Protein AF-A0A3N6HY21-F1 (afdb_monomer_lite)

Foldseek 3Di:
DLVVLCVVVLFHRDPQFWDDDVPHPDTDRPCVRSVVRNLPSCSVVDPVVNPDDPPDDLCVCCPDPVVVVVVVVVVVSVVVVVVPPDDDPPDDDPPDPPPDDDPDDDPDDPDPPDDDDDD

pLDDT: mean 71.31, std 21.32, range [30.94, 94.56]

Radius of gyration: 19.88 Å; chains: 1; bounding box: 42×25×65 Å

Sequence (119 aa):
MAAWRNRTGLAEAVDHGRRPYHGRPFQVLHAERFAHALALARSITDPELRALPLSGSVDQWADSTDLVGRQGAVRAAVDASAAGGPAPPAGGQLRRIIRRMPMTAAPTIPANVGTNQSW

Secondary structure (DSSP, 8-state):
-HHHHHTT-SSPPPP---EEETTEEEEE--THHHHHHHHHTT----HHHHTS-----HHHHHTSGGGTT-HHHHHHHHHHHHTTSSPPPS-------------PPPP------------

Structure (mmCIF, N/CA/C/O backbone):
data_AF-A0A3N6HY21-F1
#
_entry.id   AF-A0A3N6HY21-F1
#
loop_
_atom_site.group_PDB
_atom_site.id
_atom_site.type_symbol
_atom_site.label_atom_id
_atom_site.label_alt_id
_atom_site.label_comp_id
_atom_site.label_asym_id
_atom_site.label_entity_id
_atom_site.label_seq_id
_atom_site.pdbx_PDB_ins_code
_atom_site.Cartn_x
_atom_site.Cartn_y
_atom_site.Cartn_z
_atom_site.occupancy
_atom_site.B_iso_or_equiv
_atom_site.auth_seq_id
_atom_site.auth_comp_id
_atom_site.auth_asym_id
_atom_site.auth_atom_id
_atom_site.pdbx_PDB_model_num
ATOM 1 N N . MET A 1 1 ? 11.453 7.202 -9.357 1.00 69.19 1 MET A N 1
ATOM 2 C CA . MET A 1 1 ? 10.999 6.938 -7.970 1.00 69.19 1 MET A CA 1
ATOM 3 C C . MET A 1 1 ? 10.999 5.445 -7.618 1.00 69.19 1 MET A C 1
ATOM 5 O O . MET A 1 1 ? 11.682 5.080 -6.675 1.00 69.19 1 MET A O 1
ATOM 9 N N . ALA A 1 2 ? 10.337 4.562 -8.377 1.00 81.62 2 ALA A N 1
ATOM 10 C CA . ALA A 1 2 ? 10.248 3.127 -8.045 1.00 81.62 2 ALA A CA 1
ATOM 11 C C . ALA A 1 2 ? 11.606 2.394 -7.946 1.00 81.62 2 ALA A C 1
ATOM 13 O O . ALA A 1 2 ? 11.870 1.723 -6.955 1.00 81.62 2 ALA A O 1
ATOM 14 N N . ALA A 1 3 ? 12.530 2.608 -8.890 1.00 86.81 3 ALA A N 1
ATOM 15 C CA . ALA A 1 3 ? 13.879 2.032 -8.796 1.00 86.81 3 ALA A CA 1
ATOM 16 C C . ALA A 1 3 ? 14.668 2.527 -7.565 1.00 86.81 3 ALA A C 1
ATOM 18 O O . A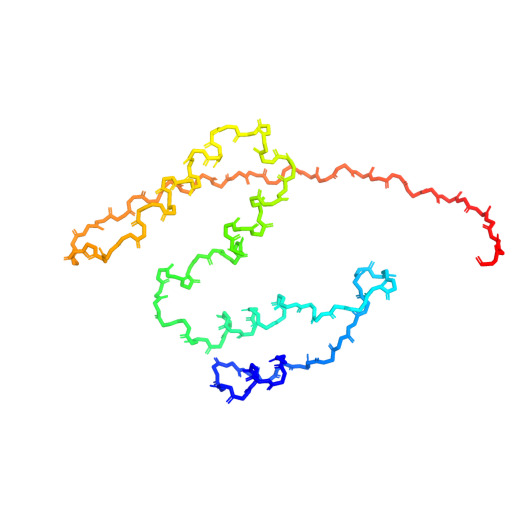LA A 1 3 ? 15.507 1.806 -7.035 1.00 86.81 3 ALA A O 1
ATOM 19 N N . TRP A 1 4 ? 14.401 3.752 -7.089 1.00 89.50 4 TRP A N 1
ATOM 20 C CA . TRP A 1 4 ? 15.001 4.258 -5.849 1.00 89.50 4 TRP A CA 1
ATOM 21 C C . TRP A 1 4 ? 14.455 3.526 -4.626 1.00 89.50 4 TRP A C 1
ATOM 23 O O . TRP A 1 4 ? 15.198 3.326 -3.669 1.00 89.50 4 TRP A O 1
ATOM 33 N N . ARG A 1 5 ? 13.203 3.044 -4.676 1.00 87.38 5 ARG A N 1
ATOM 34 C CA . ARG A 1 5 ? 12.658 2.262 -3.571 1.00 87.38 5 ARG A CA 1
ATOM 35 C C . ARG A 1 5 ? 13.417 0.963 -3.336 1.00 87.38 5 ARG A C 1
ATOM 37 O O . ARG A 1 5 ? 13.751 0.677 -2.193 1.00 87.38 5 ARG A O 1
ATOM 44 N N . ASN A 1 6 ? 13.759 0.237 -4.394 1.00 89.75 6 ASN A N 1
ATOM 45 C CA . ASN A 1 6 ? 14.539 -0.997 -4.265 1.00 89.75 6 ASN A CA 1
ATOM 46 C C . ASN A 1 6 ? 15.934 -0.744 -3.674 1.00 89.75 6 ASN A C 1
ATOM 48 O O . ASN A 1 6 ? 16.454 -1.572 -2.935 1.00 89.75 6 ASN A O 1
ATOM 52 N N . ARG A 1 7 ? 16.525 0.428 -3.936 1.00 92.44 7 ARG A N 1
ATOM 53 C CA . ARG A 1 7 ? 17.865 0.772 -3.438 1.00 92.44 7 ARG A CA 1
ATOM 54 C C . ARG A 1 7 ? 17.944 0.986 -1.930 1.00 92.44 7 ARG A C 1
ATOM 56 O O . ARG A 1 7 ? 19.050 1.003 -1.408 1.00 92.44 7 ARG A O 1
ATOM 63 N N . THR A 1 8 ? 16.826 1.140 -1.218 1.00 90.50 8 THR A N 1
ATOM 64 C CA . THR A 1 8 ? 16.887 1.267 0.247 1.00 90.50 8 THR A CA 1
ATOM 65 C C . THR A 1 8 ? 17.092 -0.051 0.977 1.00 90.50 8 THR A C 1
ATOM 67 O O . THR A 1 8 ? 17.303 -0.014 2.180 1.00 90.50 8 THR A O 1
ATOM 70 N N . GLY A 1 9 ? 16.992 -1.203 0.301 1.00 87.19 9 GLY A N 1
ATOM 71 C CA . GLY A 1 9 ? 17.240 -2.512 0.923 1.00 87.19 9 GLY A CA 1
ATOM 72 C C . GLY A 1 9 ? 16.255 -2.908 2.032 1.00 87.19 9 GLY A C 1
ATOM 73 O O . GLY A 1 9 ? 16.468 -3.905 2.707 1.00 87.19 9 GLY A O 1
ATOM 74 N N . LEU A 1 10 ? 15.174 -2.142 2.220 1.00 88.62 10 LEU A N 1
ATOM 75 C CA . LEU A 1 10 ? 14.149 -2.387 3.244 1.00 88.62 10 LEU A CA 1
ATOM 76 C C . LEU A 1 10 ? 13.264 -3.603 2.937 1.00 88.62 10 LEU A C 1
ATOM 78 O O . LEU A 1 10 ? 12.575 -4.093 3.822 1.00 88.62 10 LEU A O 1
ATOM 82 N N . ALA A 1 11 ? 13.246 -4.052 1.684 1.00 90.25 11 ALA A N 1
ATOM 83 C CA . ALA A 1 11 ? 12.497 -5.209 1.220 1.00 90.25 11 ALA A CA 1
ATOM 84 C C . ALA A 1 11 ? 13.215 -5.851 0.029 1.00 90.25 11 ALA A C 1
ATOM 86 O O . ALA A 1 11 ? 14.105 -5.234 -0.567 1.00 90.25 11 ALA A O 1
ATOM 87 N N . GLU A 1 12 ? 12.798 -7.064 -0.338 1.00 89.56 12 GLU A N 1
ATOM 88 C CA . GLU A 1 12 ? 13.212 -7.687 -1.595 1.00 89.56 12 GLU A CA 1
ATOM 89 C C . GLU A 1 12 ? 12.888 -6.767 -2.784 1.00 89.56 12 GLU A C 1
ATOM 91 O O . GLU A 1 12 ? 11.879 -6.054 -2.793 1.00 89.56 12 GLU A O 1
ATOM 96 N N . ALA A 1 13 ? 13.769 -6.750 -3.785 1.00 91.62 13 ALA A N 1
ATOM 97 C CA . ALA A 1 13 ? 13.608 -5.890 -4.945 1.00 91.62 13 ALA A CA 1
ATOM 98 C C . ALA A 1 13 ? 12.354 -6.274 -5.746 1.00 91.62 13 ALA A C 1
ATOM 100 O O . ALA A 1 13 ? 12.220 -7.393 -6.231 1.00 91.62 13 ALA A O 1
ATOM 101 N N . VAL A 1 14 ? 11.456 -5.309 -5.945 1.00 92.56 14 VAL A N 1
ATOM 102 C CA . VAL A 1 14 ? 10.224 -5.497 -6.722 1.00 92.56 14 VAL A CA 1
ATOM 103 C C . VAL A 1 14 ? 10.424 -4.971 -8.144 1.00 92.56 14 VAL A C 1
ATOM 105 O O . VAL A 1 14 ? 11.017 -3.906 -8.336 1.00 92.56 14 VAL A O 1
ATOM 108 N N . ASP A 1 15 ? 9.910 -5.674 -9.162 1.00 93.56 15 ASP A N 1
ATOM 109 C CA . ASP A 1 15 ? 9.901 -5.150 -10.537 1.00 93.56 15 ASP A CA 1
ATOM 110 C C . ASP A 1 15 ? 9.209 -3.776 -10.589 1.00 93.56 15 ASP A C 1
ATOM 112 O O . ASP A 1 15 ? 8.038 -3.633 -10.224 1.00 93.56 15 ASP A O 1
ATOM 116 N N . HIS A 1 16 ? 9.959 -2.781 -11.057 1.00 91.50 16 HIS A N 1
ATOM 117 C CA . HIS A 1 16 ? 9.605 -1.368 -11.068 1.00 91.50 16 HIS A CA 1
ATOM 118 C C . HIS A 1 16 ? 8.999 -0.892 -12.392 1.00 91.50 16 HIS A C 1
ATOM 120 O O . HIS A 1 16 ? 8.711 0.302 -12.527 1.00 91.50 16 HIS A O 1
ATOM 126 N N . GLY A 1 17 ? 8.798 -1.802 -13.350 1.00 94.38 17 GLY A N 1
ATOM 127 C CA . GLY A 1 17 ? 8.075 -1.535 -14.584 1.00 94.38 17 GLY A CA 1
ATOM 128 C C . GLY A 1 17 ? 6.628 -1.103 -14.330 1.00 94.38 17 GLY A C 1
ATOM 129 O O . GLY A 1 17 ? 5.950 -1.604 -13.430 1.00 94.38 17 GLY A O 1
ATOM 130 N N . ARG A 1 18 ? 6.149 -0.159 -15.147 1.00 93.62 18 ARG A N 1
ATOM 131 C CA . ARG A 1 18 ? 4.732 0.232 -15.181 1.00 93.62 18 ARG A CA 1
ATOM 132 C C . ARG A 1 18 ? 3.921 -0.815 -15.938 1.00 93.62 18 ARG A C 1
ATOM 134 O O . ARG A 1 18 ? 4.454 -1.476 -16.827 1.00 93.62 18 ARG A O 1
ATOM 141 N N . ARG A 1 19 ? 2.646 -0.957 -15.582 1.00 93.38 19 ARG A N 1
ATOM 142 C CA . ARG A 1 19 ? 1.718 -1.919 -16.188 1.00 93.38 19 ARG A CA 1
ATOM 143 C C . ARG A 1 19 ? 0.323 -1.295 -16.342 1.00 93.38 19 ARG A C 1
ATOM 145 O O . ARG A 1 19 ? 0.017 -0.336 -15.626 1.00 93.38 19 ARG A O 1
ATOM 152 N N . PRO A 1 20 ? -0.538 -1.836 -17.224 1.00 94.56 20 PRO A N 1
ATOM 153 C CA . PRO A 1 20 ? -1.926 -1.396 -17.351 1.00 94.56 20 PRO A CA 1
ATOM 154 C C . PRO A 1 20 ? -2.684 -1.425 -16.015 1.00 94.56 20 PRO A C 1
ATOM 156 O O . PRO A 1 20 ? -2.577 -2.381 -15.239 1.00 94.56 20 PRO A O 1
ATOM 159 N N . TYR A 1 21 ? -3.472 -0.387 -15.746 1.00 91.88 21 TYR A N 1
ATOM 160 C CA . TYR A 1 21 ? -4.320 -0.296 -14.558 1.00 91.88 21 TYR A CA 1
ATOM 161 C C . TYR A 1 21 ? -5.623 -1.075 -14.761 1.00 91.88 21 TYR A C 1
ATOM 163 O O . TYR A 1 21 ? -6.486 -0.629 -15.511 1.00 91.88 21 TYR A O 1
ATOM 171 N N . HIS A 1 22 ? -5.772 -2.241 -14.120 1.00 88.50 22 HIS A N 1
ATOM 172 C CA . HIS A 1 22 ? -6.968 -3.101 -14.214 1.00 88.50 22 HIS A CA 1
ATOM 173 C C . HIS A 1 22 ? -7.500 -3.276 -15.653 1.00 88.50 22 HIS A C 1
ATOM 175 O O . HIS A 1 22 ? -8.688 -3.121 -15.917 1.00 88.50 22 HIS A O 1
ATOM 181 N N . GLY A 1 23 ? -6.597 -3.542 -16.604 1.00 89.06 23 GLY A N 1
ATOM 182 C CA . GLY A 1 23 ? -6.938 -3.735 -18.021 1.00 89.06 23 GLY A CA 1
ATOM 183 C C . GLY A 1 23 ? -7.190 -2.451 -18.825 1.00 89.06 23 GLY A C 1
ATOM 184 O O . GLY A 1 23 ? -7.396 -2.525 -20.031 1.00 89.06 23 GLY A O 1
ATOM 185 N N . ARG A 1 24 ? -7.132 -1.270 -18.201 1.00 92.25 24 ARG A N 1
ATOM 186 C CA . ARG A 1 24 ? -7.251 0.040 -18.865 1.00 92.25 24 ARG A CA 1
ATOM 187 C C . ARG A 1 24 ? -5.892 0.498 -19.422 1.00 92.25 24 ARG A C 1
ATOM 189 O O . ARG A 1 24 ? -4.858 0.132 -18.862 1.00 92.25 24 ARG A O 1
ATOM 196 N N . PRO A 1 25 ? -5.855 1.359 -20.459 1.00 92.69 25 PRO A N 1
ATOM 197 C CA . PRO A 1 25 ? -4.608 1.742 -21.138 1.00 92.69 25 PRO A CA 1
ATOM 198 C C . PRO A 1 25 ? -3.673 2.644 -20.310 1.00 92.69 25 PRO A C 1
ATOM 200 O O . PRO A 1 25 ? -2.555 2.936 -20.735 1.00 92.69 25 PRO A O 1
ATOM 203 N N . PHE A 1 26 ? -4.093 3.080 -19.121 1.00 93.12 26 PHE A N 1
ATOM 204 C CA . PHE A 1 26 ? -3.273 3.895 -18.228 1.00 93.12 26 PHE A CA 1
ATOM 205 C C . PHE A 1 26 ? -2.178 3.053 -17.571 1.00 93.12 26 PHE A C 1
ATOM 207 O O . PHE A 1 26 ? -2.448 2.007 -16.982 1.00 93.12 26 PHE A O 1
ATOM 214 N N . GLN A 1 27 ? -0.937 3.528 -17.652 1.00 94.00 27 GLN A N 1
ATOM 215 C CA . GLN A 1 27 ? 0.231 2.844 -17.104 1.00 94.00 27 GLN A CA 1
ATOM 216 C C . GLN A 1 27 ? 0.503 3.311 -15.675 1.00 94.00 27 GLN A C 1
ATOM 218 O O . GLN A 1 27 ? 0.886 4.462 -15.463 1.00 94.00 27 GLN A O 1
ATOM 223 N N . VAL A 1 28 ? 0.369 2.407 -14.707 1.00 92.88 28 VAL A N 1
ATOM 224 C CA . VAL A 1 28 ? 0.616 2.679 -13.285 1.00 92.88 28 VAL A CA 1
ATOM 225 C C . VAL A 1 28 ? 1.687 1.750 -12.727 1.00 92.88 28 VAL A C 1
ATOM 227 O O . VAL A 1 28 ? 2.019 0.722 -13.314 1.00 92.88 28 VAL A O 1
ATOM 230 N N . LEU A 1 29 ? 2.253 2.116 -11.579 1.00 92.06 29 LEU A N 1
ATOM 231 C CA . LEU A 1 29 ? 3.274 1.304 -10.912 1.00 92.06 29 LEU A CA 1
ATOM 232 C C . LEU A 1 29 ? 2.700 0.095 -10.170 1.00 92.06 29 LEU A C 1
ATOM 234 O O . LEU A 1 29 ? 3.466 -0.822 -9.868 1.00 92.06 29 LEU A O 1
ATOM 238 N N . HIS A 1 30 ? 1.395 0.107 -9.863 1.00 91.31 30 HIS A N 1
ATOM 239 C CA . HIS A 1 30 ? 0.791 -0.833 -8.911 1.00 91.31 30 HIS A CA 1
ATOM 240 C C . HIS A 1 30 ? 1.577 -0.803 -7.591 1.00 91.31 30 HIS A C 1
ATOM 242 O O . HIS A 1 30 ? 2.282 -1.741 -7.211 1.00 91.31 30 HIS A O 1
ATOM 248 N N . ALA A 1 31 ? 1.554 0.377 -6.953 1.00 88.06 31 ALA A N 1
ATOM 249 C CA . ALA A 1 31 ? 2.386 0.719 -5.800 1.00 88.06 31 ALA A CA 1
ATOM 250 C C . ALA A 1 31 ? 2.135 -0.188 -4.582 1.00 88.06 31 ALA A C 1
ATOM 252 O O . ALA A 1 31 ? 3.036 -0.373 -3.761 1.00 88.06 31 ALA A O 1
ATOM 253 N N . GLU A 1 32 ? 0.961 -0.814 -4.501 1.00 87.19 32 GLU A N 1
ATOM 254 C CA . GLU A 1 32 ? 0.621 -1.824 -3.504 1.00 87.19 32 GLU A CA 1
ATOM 255 C C . GLU A 1 32 ? 1.617 -2.992 -3.498 1.00 87.19 32 GLU A C 1
ATOM 257 O O . GLU A 1 32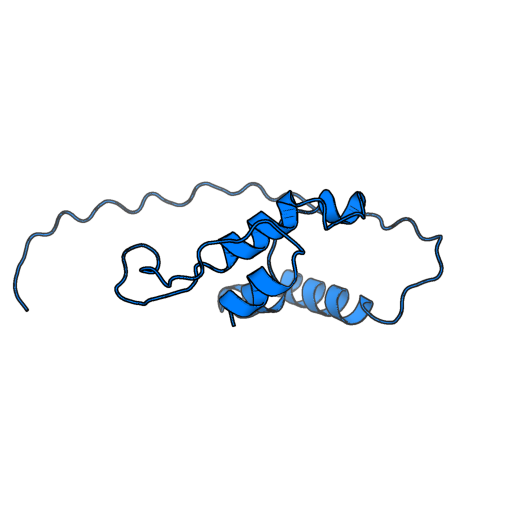 ? 1.926 -3.520 -2.435 1.00 87.19 32 GLU A O 1
ATOM 262 N N . ARG A 1 33 ? 2.232 -3.332 -4.640 1.00 90.75 33 ARG A N 1
ATOM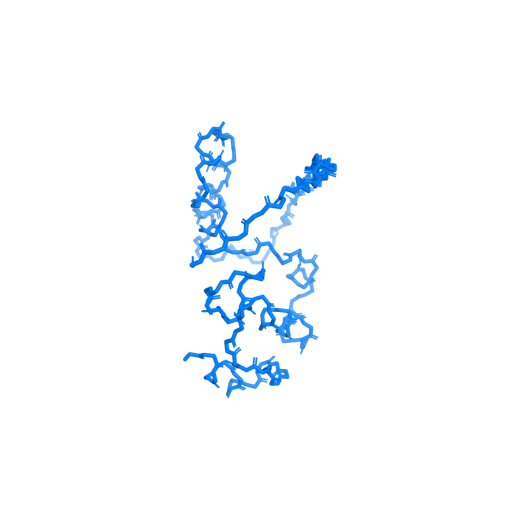 263 C CA . ARG A 1 33 ? 3.270 -4.376 -4.727 1.00 90.75 33 ARG A CA 1
ATOM 264 C C . ARG A 1 33 ? 4.493 -4.053 -3.866 1.00 90.75 33 ARG A C 1
ATOM 266 O O . ARG A 1 33 ? 5.054 -4.941 -3.231 1.00 90.75 33 ARG A O 1
ATOM 273 N N . PHE A 1 34 ? 4.890 -2.781 -3.816 1.00 89.06 34 PHE A N 1
ATOM 274 C CA . PHE A 1 34 ? 6.003 -2.327 -2.978 1.00 89.06 34 PHE A CA 1
ATOM 275 C C . P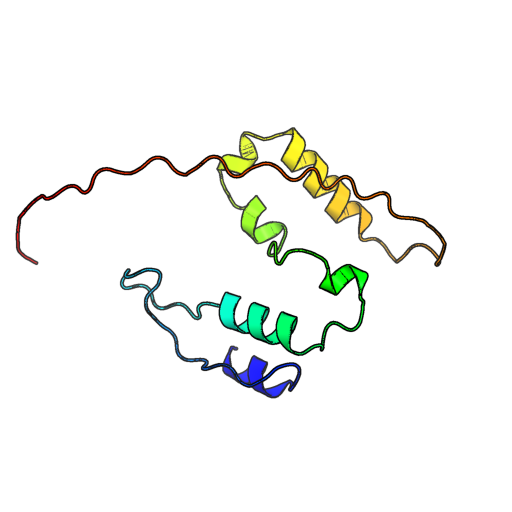HE A 1 34 ? 5.612 -2.286 -1.499 1.00 89.06 34 PHE A C 1
ATOM 277 O O . PHE A 1 34 ? 6.417 -2.655 -0.647 1.00 89.06 34 PHE A O 1
ATOM 284 N N . ALA A 1 35 ? 4.380 -1.865 -1.194 1.00 86.69 35 ALA A N 1
ATOM 285 C CA . ALA A 1 35 ? 3.862 -1.864 0.172 1.00 86.69 35 ALA A CA 1
ATOM 286 C C . ALA A 1 35 ? 3.759 -3.290 0.741 1.00 86.69 35 ALA A C 1
ATOM 288 O O . ALA A 1 35 ? 4.169 -3.529 1.874 1.00 86.69 35 ALA A O 1
ATOM 289 N N . HIS A 1 36 ? 3.293 -4.250 -0.063 1.00 87.50 36 HIS A N 1
ATOM 290 C CA . HIS A 1 36 ? 3.256 -5.664 0.304 1.00 87.50 36 HIS A CA 1
ATOM 291 C C . HIS A 1 36 ? 4.652 -6.234 0.544 1.00 87.50 36 HIS A C 1
ATOM 293 O O . HIS A 1 36 ? 4.867 -6.878 1.568 1.00 87.50 36 HIS A O 1
ATOM 299 N N . ALA A 1 37 ? 5.610 -5.966 -0.348 1.00 87.75 37 ALA A N 1
ATOM 300 C CA . ALA A 1 37 ? 6.987 -6.413 -0.154 1.00 87.75 37 ALA A CA 1
ATOM 301 C C . ALA A 1 37 ? 7.577 -5.872 1.159 1.00 87.75 37 ALA A C 1
ATOM 303 O O . ALA A 1 37 ? 8.181 -6.627 1.915 1.00 87.75 37 ALA A O 1
ATOM 304 N N . LEU A 1 38 ? 7.335 -4.596 1.477 1.00 86.12 38 LEU A N 1
ATOM 305 C CA . LEU A 1 38 ? 7.774 -3.992 2.736 1.00 86.12 38 LEU A CA 1
ATOM 306 C C . LEU A 1 38 ? 7.105 -4.631 3.961 1.00 86.12 38 LEU A C 1
ATOM 308 O O . LEU A 1 38 ? 7.780 -4.954 4.933 1.00 86.12 38 LEU A O 1
ATOM 312 N N . ALA A 1 39 ? 5.792 -4.856 3.914 1.00 82.44 39 ALA A N 1
ATOM 313 C CA . ALA A 1 39 ? 5.065 -5.492 5.011 1.00 82.44 39 ALA A CA 1
ATOM 314 C C . ALA A 1 39 ? 5.562 -6.924 5.293 1.00 82.44 39 ALA A C 1
ATOM 316 O O . ALA A 1 39 ? 5.630 -7.348 6.447 1.00 82.44 39 ALA A O 1
ATOM 317 N N . LEU A 1 40 ? 5.941 -7.659 4.244 1.00 81.62 40 LEU A N 1
ATOM 318 C CA . LEU A 1 40 ? 6.436 -9.034 4.339 1.00 81.62 40 LEU A CA 1
ATOM 319 C C . LEU A 1 40 ? 7.909 -9.124 4.754 1.00 81.62 40 LEU A C 1
ATOM 321 O O . LEU A 1 40 ? 8.309 -10.112 5.368 1.00 81.62 40 LEU A O 1
ATOM 325 N N . ALA A 1 41 ? 8.712 -8.094 4.478 1.00 78.06 41 ALA A N 1
ATOM 326 C CA . ALA A 1 41 ? 10.161 -8.099 4.677 1.00 78.06 41 ALA A CA 1
ATOM 327 C C . ALA A 1 41 ? 10.626 -8.101 6.147 1.00 78.06 41 ALA A C 1
ATOM 329 O O . ALA A 1 41 ? 11.816 -7.950 6.408 1.00 78.06 41 ALA A O 1
ATOM 330 N N . ARG A 1 42 ? 9.717 -8.234 7.128 1.00 73.88 42 ARG A N 1
ATOM 331 C CA . ARG A 1 42 ? 10.000 -8.084 8.575 1.00 73.88 42 ARG A CA 1
ATOM 332 C C . ARG A 1 42 ? 10.697 -6.766 8.945 1.00 73.88 42 ARG A C 1
ATOM 334 O O . ARG A 1 42 ? 11.145 -6.616 10.078 1.00 73.88 42 ARG A O 1
ATOM 341 N N . SER A 1 43 ? 10.750 -5.804 8.027 1.00 78.69 43 SER A N 1
ATOM 342 C CA . SER A 1 43 ? 11.303 -4.472 8.266 1.00 78.69 43 SER A CA 1
ATOM 343 C C . SER A 1 43 ? 10.451 -3.687 9.262 1.00 78.69 43 SER A C 1
ATOM 345 O O . SER A 1 43 ? 10.953 -2.802 9.947 1.00 78.69 43 SER A O 1
ATOM 347 N N . ILE A 1 44 ? 9.163 -4.031 9.365 1.00 84.62 44 ILE A N 1
ATOM 348 C CA . ILE A 1 44 ? 8.282 -3.589 10.444 1.00 84.62 44 ILE A CA 1
ATOM 349 C C . ILE A 1 44 ? 8.551 -4.486 11.657 1.00 84.62 44 ILE A C 1
ATOM 351 O O . ILE A 1 44 ? 8.056 -5.613 11.742 1.00 84.62 44 ILE A O 1
ATOM 355 N N . THR A 1 45 ? 9.378 -3.988 12.571 1.00 85.31 45 THR A N 1
ATOM 356 C CA . THR A 1 45 ? 9.801 -4.700 13.785 1.00 85.31 45 THR A CA 1
ATOM 357 C C . THR A 1 45 ? 8.767 -4.628 14.906 1.00 85.31 45 THR A C 1
ATOM 359 O O . THR A 1 45 ? 8.690 -5.547 15.721 1.00 85.31 45 THR A O 1
ATOM 362 N N . ASP A 1 46 ? 7.946 -3.576 14.927 1.00 87.25 46 ASP A N 1
ATOM 363 C CA . ASP A 1 46 ? 6.887 -3.395 15.915 1.00 87.25 46 ASP A CA 1
ATOM 364 C C . ASP A 1 46 ? 5.755 -4.427 15.696 1.00 87.25 46 ASP A C 1
ATOM 366 O O . ASP A 1 46 ? 5.139 -4.468 14.620 1.00 87.25 46 ASP A O 1
ATOM 370 N N . PRO A 1 47 ? 5.468 -5.288 16.692 1.00 83.94 47 PRO A N 1
ATOM 371 C CA . PRO A 1 47 ? 4.467 -6.337 16.563 1.00 83.94 47 PRO A CA 1
ATOM 372 C C . PRO A 1 47 ? 3.036 -5.798 16.473 1.00 83.94 47 PRO A C 1
ATOM 374 O O . PRO A 1 47 ? 2.215 -6.419 15.797 1.00 83.94 47 PRO A O 1
ATOM 377 N N . GLU A 1 48 ? 2.729 -4.665 17.109 1.00 87.50 48 GLU A N 1
ATOM 378 C CA . GLU A 1 48 ? 1.407 -4.050 17.031 1.00 87.50 48 GLU A CA 1
ATOM 379 C C . GLU A 1 48 ? 1.170 -3.422 15.663 1.00 87.50 48 GLU A C 1
ATOM 381 O O . GLU A 1 48 ? 0.072 -3.562 15.122 1.00 87.50 48 GLU A O 1
ATOM 386 N N . LEU A 1 49 ? 2.187 -2.774 15.085 1.00 83.81 49 LEU A N 1
ATOM 387 C CA . LEU A 1 49 ? 2.101 -2.216 13.733 1.00 83.81 49 LEU A CA 1
ATOM 388 C C . LEU A 1 49 ? 2.001 -3.314 12.676 1.00 83.81 49 LEU A C 1
ATOM 390 O O . LEU A 1 49 ? 1.204 -3.209 11.750 1.00 83.81 49 LEU A O 1
ATOM 394 N N . ARG A 1 50 ? 2.756 -4.404 12.826 1.00 83.25 50 ARG A N 1
ATOM 395 C CA . ARG A 1 50 ? 2.710 -5.544 11.898 1.00 83.25 50 ARG A CA 1
ATOM 396 C C . ARG A 1 50 ? 1.373 -6.293 11.928 1.00 83.25 50 ARG A C 1
ATOM 398 O O . ARG A 1 50 ? 1.018 -6.939 10.947 1.00 83.25 50 ARG A O 1
ATOM 405 N N . ALA A 1 51 ? 0.640 -6.224 13.039 1.00 84.19 51 ALA A N 1
ATOM 406 C CA . ALA A 1 51 ? -0.693 -6.810 13.165 1.00 84.19 51 ALA A CA 1
ATOM 407 C C . ALA A 1 51 ? -1.808 -5.936 12.554 1.00 84.19 51 ALA A C 1
ATOM 409 O O . ALA A 1 51 ? -2.953 -6.385 12.467 1.00 84.19 51 ALA A O 1
ATOM 410 N N . LEU A 1 52 ? -1.507 -4.696 12.149 1.00 84.44 52 LEU A N 1
ATOM 411 C CA . LEU A 1 52 ? -2.483 -3.816 11.513 1.00 84.44 52 LEU A CA 1
ATOM 412 C C . LEU A 1 52 ? -2.725 -4.200 10.044 1.00 84.44 52 LEU A C 1
ATOM 414 O O . LEU A 1 52 ? -1.801 -4.612 9.342 1.00 84.44 52 LEU A O 1
ATOM 418 N N . PRO A 1 53 ? -3.961 -4.030 9.542 1.00 82.31 53 PRO A N 1
ATOM 419 C CA . PRO A 1 53 ? -4.243 -4.167 8.119 1.00 82.31 53 PRO A CA 1
ATOM 420 C C . PRO A 1 53 ? -3.531 -3.078 7.299 1.00 82.31 53 PRO A C 1
ATOM 422 O O . PRO A 1 53 ? -3.362 -1.945 7.752 1.00 82.31 53 PRO A O 1
ATOM 425 N N . LEU A 1 54 ? -3.168 -3.406 6.056 1.00 79.69 54 LEU A N 1
ATOM 426 C CA . LEU A 1 54 ? -2.621 -2.450 5.088 1.00 79.69 54 LEU A CA 1
ATOM 427 C C . LEU A 1 54 ? -3.747 -1.565 4.525 1.00 79.69 54 LEU A C 1
ATOM 429 O O . LEU A 1 54 ? -4.248 -1.805 3.432 1.00 79.69 54 LEU A O 1
ATOM 433 N N . SER A 1 55 ? -4.161 -0.560 5.296 1.00 76.25 55 SER A N 1
ATOM 434 C CA . SER A 1 55 ? -5.326 0.290 4.987 1.00 76.25 55 SER A CA 1
ATOM 435 C C . SER A 1 55 ? -5.025 1.525 4.120 1.00 76.25 55 SER A C 1
ATOM 437 O O . SER A 1 55 ? -5.934 2.307 3.856 1.00 76.25 55 SER A O 1
ATOM 439 N N . GLY A 1 56 ? -3.780 1.714 3.667 1.00 75.31 56 GLY A N 1
ATOM 440 C CA . GLY A 1 56 ? -3.366 2.912 2.921 1.00 75.31 56 GLY A CA 1
ATOM 441 C C . GLY A 1 56 ? -3.241 4.171 3.795 1.00 75.31 56 GLY A C 1
ATOM 442 O O . GLY A 1 56 ? -3.322 4.097 5.021 1.00 75.31 56 GLY A O 1
ATOM 443 N N . SER A 1 57 ? -2.999 5.328 3.168 1.00 77.50 57 SER A N 1
ATOM 444 C CA . SER A 1 57 ? -2.973 6.633 3.863 1.00 77.50 57 SER A CA 1
ATOM 445 C C . SER A 1 57 ? -4.390 7.165 4.085 1.00 77.50 57 SER A C 1
ATOM 447 O O . SER A 1 57 ? -5.284 6.858 3.297 1.00 77.50 57 SER A O 1
ATOM 449 N N . VAL A 1 58 ? -4.584 8.015 5.101 1.00 78.00 58 VAL A N 1
ATOM 450 C CA . VAL A 1 58 ? -5.859 8.722 5.318 1.00 78.00 58 VAL A CA 1
ATOM 451 C C . VAL A 1 58 ? -6.293 9.472 4.060 1.00 78.00 58 VAL A C 1
ATOM 453 O O . VAL A 1 58 ? -7.422 9.301 3.608 1.00 78.00 58 VAL A O 1
ATOM 456 N N . ASP A 1 59 ? -5.364 10.183 3.422 1.00 75.69 59 ASP A N 1
ATOM 457 C CA . ASP A 1 59 ? -5.630 10.947 2.199 1.00 75.69 59 ASP A CA 1
ATOM 458 C C . ASP A 1 59 ? -6.157 10.078 1.047 1.00 75.69 59 ASP A C 1
ATOM 460 O O . ASP A 1 59 ? -6.970 10.532 0.252 1.00 75.69 59 ASP A O 1
ATOM 464 N N . GLN A 1 60 ? -5.743 8.806 0.965 1.00 76.75 60 GLN A N 1
ATOM 465 C CA . GLN A 1 60 ? -6.122 7.927 -0.148 1.00 76.75 60 GLN A CA 1
ATOM 466 C C . GLN A 1 60 ? -7.603 7.546 -0.144 1.00 76.75 60 GLN A C 1
ATOM 468 O O . GLN A 1 60 ? -8.168 7.314 -1.209 1.00 76.75 60 GLN A O 1
ATOM 473 N N . TRP A 1 61 ? -8.227 7.442 1.029 1.00 75.81 61 TRP A N 1
ATOM 474 C CA . TRP A 1 61 ? -9.661 7.167 1.126 1.00 75.81 61 TRP A CA 1
ATOM 475 C C . TRP A 1 61 ? -10.471 8.429 1.416 1.00 75.81 61 TRP A C 1
ATOM 477 O O . TRP A 1 61 ? -11.657 8.473 1.083 1.00 75.81 61 TRP A O 1
ATOM 487 N N . ALA A 1 62 ? -9.848 9.452 2.007 1.00 78.69 62 ALA A N 1
ATOM 488 C CA . ALA A 1 62 ? -10.511 10.713 2.289 1.00 78.69 62 ALA A CA 1
ATOM 489 C C . ALA A 1 62 ? -10.782 11.557 1.040 1.00 78.69 62 ALA A C 1
ATOM 491 O O . ALA A 1 62 ? -11.763 12.295 1.019 1.00 78.69 62 ALA A O 1
ATOM 492 N N . ASP A 1 63 ? -9.994 11.374 -0.019 1.00 74.94 63 ASP A N 1
ATOM 493 C CA . ASP A 1 63 ? -10.219 12.004 -1.326 1.00 74.94 63 ASP A CA 1
ATOM 494 C C . ASP A 1 63 ? -11.373 11.357 -2.129 1.00 74.94 63 ASP A C 1
ATOM 496 O O . ASP A 1 63 ? -11.629 11.688 -3.285 1.00 74.94 63 ASP A O 1
ATOM 500 N N . SER A 1 64 ? -12.110 10.413 -1.531 1.00 76.81 64 SER A N 1
ATOM 501 C CA . SER A 1 64 ? -13.330 9.874 -2.133 1.00 76.81 64 SER A CA 1
ATOM 502 C C . SER A 1 64 ? -14.525 10.791 -1.873 1.00 76.81 64 SER A C 1
ATOM 504 O O . SER A 1 64 ? -14.834 11.123 -0.726 1.00 76.81 64 SER A O 1
ATOM 506 N N . THR A 1 65 ? -15.281 11.123 -2.923 1.00 76.88 65 THR A N 1
ATOM 507 C CA . THR A 1 65 ? -16.526 11.906 -2.816 1.00 76.88 65 THR A CA 1
ATOM 508 C C . THR A 1 65 ? -17.534 11.272 -1.848 1.00 76.88 65 THR A C 1
ATOM 510 O O . THR A 1 65 ? -18.252 11.987 -1.148 1.00 76.88 65 THR A O 1
ATOM 513 N N . ASP A 1 66 ? -17.536 9.941 -1.721 1.00 80.06 66 ASP A N 1
ATOM 514 C CA . ASP A 1 66 ? -18.415 9.211 -0.799 1.00 80.06 66 ASP A CA 1
ATOM 515 C C . ASP A 1 66 ? -18.172 9.559 0.676 1.00 80.06 66 ASP A C 1
ATOM 517 O O . ASP A 1 66 ? -19.066 9.385 1.514 1.00 80.06 66 ASP A O 1
ATOM 521 N N . LEU A 1 67 ? -16.971 10.040 1.024 1.00 81.75 67 LEU A N 1
ATOM 522 C CA . LEU A 1 67 ? -16.658 10.438 2.392 1.00 81.75 67 LEU A CA 1
ATOM 523 C C . LEU A 1 67 ? -17.466 11.671 2.822 1.00 81.75 67 LEU A C 1
ATOM 525 O O . LEU A 1 67 ? -17.855 11.762 3.988 1.00 81.75 67 LEU A O 1
ATOM 529 N N . VAL A 1 68 ? -17.792 12.580 1.898 1.00 81.25 68 VAL A N 1
ATOM 530 C CA . VAL A 1 68 ? -18.566 13.799 2.199 1.00 81.25 68 VAL A CA 1
ATOM 531 C C . VAL A 1 68 ? -19.929 13.453 2.815 1.00 81.25 68 VAL A C 1
ATOM 533 O O . VAL A 1 68 ? -20.397 14.137 3.724 1.00 81.25 68 VAL A O 1
ATOM 536 N N . GLY A 1 69 ? -20.536 12.336 2.397 1.00 87.12 69 GLY A N 1
ATOM 537 C CA . GLY A 1 69 ? -21.799 11.835 2.950 1.00 87.12 69 GLY A CA 1
ATOM 538 C C . GLY A 1 69 ? -21.682 11.149 4.319 1.00 87.12 69 GLY A C 1
ATOM 539 O O . GLY A 1 69 ? -22.695 10.792 4.919 1.00 87.12 69 GLY A O 1
ATOM 540 N N . ARG A 1 70 ? -20.467 10.947 4.842 1.00 85.94 70 ARG A N 1
ATOM 541 C CA . ARG A 1 70 ? -20.184 10.172 6.061 1.00 85.94 70 ARG A CA 1
ATOM 542 C C . ARG A 1 70 ? -19.564 11.043 7.155 1.00 85.94 70 ARG A C 1
ATOM 544 O O . ARG A 1 70 ? -18.437 10.812 7.588 1.00 85.94 70 ARG A O 1
ATOM 551 N N . GLN A 1 71 ? -20.330 12.002 7.676 1.00 86.06 71 GLN A N 1
ATOM 552 C CA . GLN A 1 71 ? -19.862 12.974 8.683 1.00 86.06 71 GLN A CA 1
ATOM 553 C C . GLN A 1 71 ? -19.180 12.350 9.916 1.00 86.06 71 GLN A C 1
ATOM 555 O O . GLN A 1 71 ? -18.211 12.905 10.432 1.00 86.06 71 GLN A O 1
ATOM 560 N N . GLY A 1 72 ? -19.647 11.184 10.380 1.00 87.25 72 GLY A N 1
ATOM 561 C CA . GLY A 1 72 ? -19.003 10.464 11.484 1.00 87.25 72 GLY A CA 1
ATOM 562 C C . GLY A 1 72 ? -17.586 9.980 11.149 1.00 87.25 72 GLY A C 1
ATOM 563 O O . GLY A 1 72 ? -16.693 10.081 11.984 1.00 87.25 72 GLY A O 1
ATOM 564 N N . ALA A 1 73 ? -17.362 9.511 9.918 1.00 83.00 73 ALA A N 1
ATOM 565 C CA . ALA A 1 73 ? -16.043 9.085 9.451 1.00 83.00 73 ALA A CA 1
ATOM 566 C C . ALA A 1 73 ? -15.101 10.280 9.235 1.00 83.00 73 ALA A C 1
ATOM 568 O O . ALA A 1 73 ? -13.927 10.188 9.579 1.00 83.00 73 ALA A O 1
ATOM 569 N N . VAL A 1 74 ? -15.626 11.412 8.748 1.00 83.94 74 VAL A N 1
ATOM 570 C CA . VAL A 1 74 ? -14.866 12.668 8.617 1.00 83.94 74 VAL A CA 1
ATOM 571 C C . VAL A 1 74 ? -14.325 13.121 9.973 1.00 83.94 74 VAL A C 1
ATOM 573 O O . VAL A 1 74 ? -13.128 13.359 10.105 1.00 83.94 74 VAL A O 1
ATOM 576 N N . ARG A 1 75 ? -15.181 13.192 11.002 1.00 85.12 75 ARG A N 1
ATOM 577 C CA . ARG A 1 75 ? -14.759 13.603 12.352 1.00 85.12 75 ARG A CA 1
ATOM 578 C C . ARG A 1 75 ? -13.703 12.662 12.929 1.00 85.12 75 ARG A C 1
ATOM 580 O O . ARG A 1 75 ? -12.658 13.126 13.365 1.00 85.12 75 ARG A O 1
ATOM 587 N N . ALA A 1 76 ? -13.926 11.351 12.829 1.00 84.19 76 ALA A N 1
ATOM 588 C CA . ALA A 1 76 ? -12.963 10.361 13.303 1.00 84.19 76 ALA A CA 1
ATOM 589 C C . ALA A 1 76 ? -11.591 10.471 12.607 1.00 84.19 76 ALA A C 1
ATOM 591 O O . ALA A 1 76 ? -10.565 10.283 13.256 1.00 84.19 76 ALA A O 1
ATOM 592 N N . ALA A 1 77 ? -11.556 10.789 11.307 1.00 80.56 77 ALA A N 1
ATOM 593 C CA . ALA A 1 77 ? -10.307 10.997 10.574 1.00 80.56 77 ALA A CA 1
ATOM 594 C C . ALA A 1 77 ? -9.547 12.237 11.058 1.00 80.56 77 ALA A C 1
ATOM 596 O O . ALA A 1 77 ? -8.331 12.174 11.246 1.00 80.56 77 ALA A O 1
ATOM 597 N N . VAL A 1 78 ? -10.261 13.345 11.282 1.00 83.25 78 VAL A N 1
ATOM 598 C CA . VAL A 1 78 ? -9.684 14.591 11.808 1.00 83.25 78 VAL A CA 1
ATOM 599 C C . VAL A 1 78 ? -9.112 14.358 13.204 1.00 83.25 78 VAL A C 1
ATOM 601 O O . VAL A 1 78 ? -7.952 14.686 13.439 1.00 83.25 78 VAL A O 1
ATOM 604 N N . ASP A 1 79 ? -9.875 13.716 14.091 1.00 83.88 79 ASP A N 1
ATOM 605 C CA . ASP A 1 79 ? -9.437 13.413 15.457 1.00 83.88 79 ASP A CA 1
ATOM 606 C C . ASP A 1 79 ? -8.192 12.512 15.463 1.00 83.88 79 ASP A C 1
ATOM 608 O O . ASP A 1 79 ? -7.219 12.787 16.167 1.00 83.88 79 ASP A O 1
ATOM 612 N N . ALA A 1 80 ? -8.181 11.463 14.633 1.00 78.44 80 ALA A N 1
ATOM 613 C CA . ALA A 1 80 ? -7.039 10.559 14.506 1.00 78.44 80 ALA A CA 1
ATOM 614 C C . ALA A 1 80 ? -5.788 11.259 13.951 1.00 78.44 80 ALA A C 1
ATOM 616 O O . ALA A 1 80 ? -4.675 10.957 14.378 1.00 78.44 80 ALA A O 1
ATOM 617 N N . SER A 1 81 ? -5.965 12.205 13.025 1.00 73.94 81 SER A N 1
ATOM 618 C CA . SER A 1 81 ? -4.864 12.970 12.425 1.00 73.94 81 SER A CA 1
ATOM 619 C C . SER A 1 81 ? -4.310 14.024 13.390 1.00 73.94 81 SER A C 1
ATOM 621 O O . SER A 1 81 ? -3.102 14.242 13.442 1.00 73.94 81 SER A O 1
ATOM 623 N N . ALA A 1 82 ? -5.175 14.641 14.202 1.00 74.50 82 ALA A N 1
ATOM 624 C CA . ALA A 1 82 ? -4.793 15.611 15.227 1.00 74.50 82 ALA A CA 1
ATOM 625 C C . ALA A 1 82 ? -4.105 14.960 16.441 1.00 74.50 82 ALA A C 1
ATOM 627 O O . ALA A 1 82 ? -3.241 15.573 17.067 1.00 74.50 82 ALA A O 1
ATOM 628 N N . ALA A 1 83 ? -4.435 13.702 16.752 1.00 63.25 83 ALA A N 1
ATOM 629 C CA . ALA A 1 83 ? -3.800 12.935 17.825 1.00 63.25 83 ALA A CA 1
ATOM 630 C C . ALA A 1 83 ? -2.330 12.552 17.539 1.00 63.25 83 ALA A C 1
ATOM 632 O O . ALA A 1 83 ? -1.648 12.062 18.436 1.00 63.25 83 ALA A O 1
ATOM 633 N N . GLY A 1 84 ? -1.823 12.795 16.322 1.00 53.91 84 GLY A N 1
ATOM 634 C CA . GLY A 1 84 ? -0.435 12.543 15.907 1.00 53.91 84 GLY A CA 1
ATOM 635 C C . GLY A 1 84 ? 0.612 13.574 16.368 1.00 53.91 84 GLY A C 1
ATOM 636 O O . GLY A 1 84 ? 1.706 13.604 15.805 1.00 53.91 84 GLY A O 1
ATOM 637 N N . GLY A 1 85 ? 0.306 14.426 17.356 1.00 48.56 85 GLY A N 1
ATOM 638 C CA . GLY A 1 85 ? 1.308 15.238 18.071 1.00 48.56 85 GLY A CA 1
ATOM 639 C C . GLY A 1 85 ? 2.330 14.369 18.836 1.00 48.56 85 GLY A C 1
ATOM 640 O O . GLY A 1 85 ? 2.101 13.168 18.977 1.00 48.56 85 GLY A O 1
ATOM 641 N N . PRO A 1 86 ? 3.472 14.928 19.302 1.00 40.91 86 PRO A N 1
ATOM 642 C CA . PRO A 1 86 ? 4.613 14.147 19.792 1.00 40.91 86 PRO A CA 1
ATOM 643 C C . PRO A 1 86 ? 4.201 13.092 20.825 1.00 40.91 86 PRO A C 1
ATOM 645 O O . PRO A 1 86 ? 3.363 13.349 21.688 1.00 40.91 86 PRO A O 1
ATOM 648 N N . ALA A 1 87 ? 4.799 11.904 20.687 1.00 44.12 87 ALA A N 1
ATOM 649 C CA . ALA A 1 87 ? 4.393 10.673 21.357 1.00 44.12 87 ALA A CA 1
ATOM 650 C C . ALA A 1 87 ? 4.129 10.860 22.867 1.00 44.12 87 ALA A C 1
ATOM 652 O O . ALA A 1 87 ? 4.984 11.415 23.565 1.00 44.12 87 ALA A O 1
ATOM 653 N N . PRO A 1 88 ? 2.997 10.363 23.402 1.00 44.94 88 PRO A N 1
ATOM 654 C CA . PRO A 1 88 ? 2.796 10.323 24.844 1.00 44.94 88 PRO A CA 1
ATOM 655 C C . PRO A 1 88 ? 3.844 9.398 25.493 1.00 44.94 88 PRO A C 1
ATOM 657 O O . PRO A 1 88 ? 4.216 8.384 24.891 1.00 44.94 88 PRO A O 1
ATOM 660 N N . PRO A 1 89 ? 4.339 9.71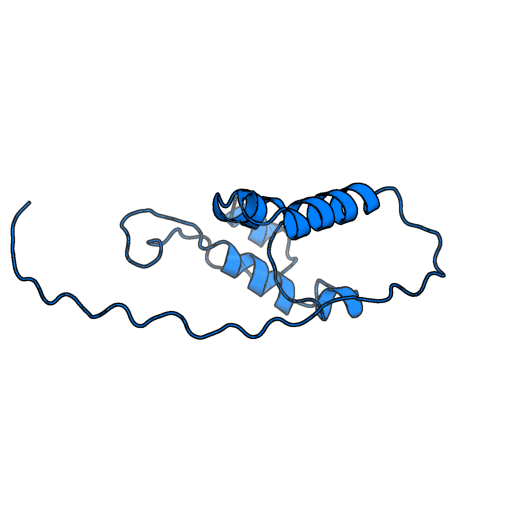8 26.706 1.00 35.81 89 PRO A N 1
ATOM 661 C CA . PRO A 1 89 ? 5.316 8.885 27.398 1.00 35.81 89 PRO A CA 1
ATOM 662 C C . PRO A 1 89 ? 4.771 7.464 27.582 1.00 35.81 89 PRO A C 1
ATOM 664 O O . PRO A 1 89 ? 3.590 7.267 27.878 1.00 35.81 89 PRO A O 1
ATOM 667 N N . ALA A 1 90 ? 5.647 6.480 27.367 1.00 43.00 90 ALA A N 1
ATOM 668 C CA . ALA A 1 90 ? 5.329 5.057 27.385 1.00 43.00 90 ALA A CA 1
ATOM 669 C C . ALA A 1 90 ? 4.551 4.675 28.657 1.00 43.00 90 ALA A C 1
ATOM 671 O O . ALA A 1 90 ? 5.083 4.739 29.763 1.00 43.00 90 ALA A O 1
ATOM 672 N N . GLY A 1 91 ? 3.282 4.291 28.493 1.00 41.38 91 GLY A N 1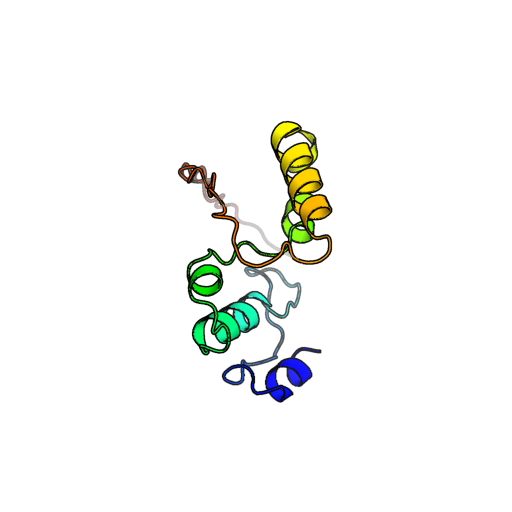
ATOM 673 C CA . GLY A 1 91 ? 2.425 3.890 29.614 1.00 41.38 91 GLY A CA 1
ATOM 674 C C . GLY A 1 91 ? 0.912 3.901 29.370 1.00 41.38 91 GLY A C 1
ATOM 675 O O . GLY A 1 91 ? 0.161 3.587 30.287 1.00 41.38 91 GLY A O 1
ATOM 676 N N . GLY A 1 92 ? 0.428 4.251 28.173 1.00 36.47 92 GLY A N 1
ATOM 677 C CA . GLY A 1 92 ? -1.008 4.358 27.890 1.00 36.47 92 GLY A CA 1
ATOM 678 C C . GLY A 1 92 ? -1.528 3.248 26.982 1.00 36.47 92 GLY A C 1
ATOM 679 O O . GLY A 1 92 ? -1.276 3.251 25.783 1.00 36.47 92 GLY A O 1
ATOM 680 N N . GLN A 1 93 ? -2.290 2.319 27.551 1.00 42.41 93 GLN A N 1
ATOM 681 C CA . GLN A 1 93 ? -2.991 1.238 26.859 1.00 42.41 93 GLN A CA 1
ATOM 682 C C . GLN A 1 93 ? -3.996 1.814 25.833 1.00 42.41 93 GLN A C 1
ATOM 684 O O . GLN A 1 93 ? -5.089 2.257 26.193 1.00 42.41 93 GLN A O 1
ATOM 689 N N . LEU A 1 94 ? -3.646 1.825 24.542 1.00 43.62 94 LEU A N 1
ATOM 690 C CA . LEU A 1 94 ? -4.546 2.255 23.467 1.00 43.62 94 LEU A CA 1
ATOM 691 C C . LEU A 1 94 ? -5.667 1.221 23.284 1.00 43.62 94 LEU A C 1
ATOM 693 O O . LEU A 1 94 ? -5.492 0.167 22.671 1.00 43.62 94 LEU A O 1
ATOM 697 N N . ARG A 1 95 ? -6.859 1.516 23.813 1.00 40.91 95 ARG A N 1
ATOM 698 C CA . ARG A 1 95 ? -8.065 0.711 23.567 1.00 40.91 95 ARG A CA 1
ATOM 699 C C . ARG A 1 95 ? -8.507 0.911 22.112 1.00 40.91 95 ARG A C 1
ATOM 701 O O . ARG A 1 95 ? -9.161 1.895 21.781 1.00 40.91 95 ARG A O 1
ATOM 708 N N . ARG A 1 96 ? -8.148 -0.029 21.230 1.00 43.94 96 ARG A N 1
ATOM 709 C CA . ARG A 1 96 ? -8.597 -0.068 19.826 1.00 43.94 96 ARG A CA 1
ATOM 710 C C . ARG A 1 96 ? -10.111 -0.262 19.738 1.00 43.94 96 ARG A C 1
ATOM 712 O O . ARG A 1 96 ? -10.611 -1.359 19.969 1.00 43.94 96 ARG A O 1
ATOM 719 N N . ILE A 1 97 ? -10.828 0.761 19.279 1.00 43.94 97 ILE A N 1
ATOM 720 C CA . ILE A 1 97 ? -12.132 0.581 18.631 1.00 43.94 97 ILE A CA 1
ATOM 721 C C . ILE A 1 97 ? -11.852 0.350 17.141 1.00 43.94 97 ILE A C 1
ATOM 723 O O . ILE A 1 97 ? -11.942 1.261 16.328 1.00 43.94 97 ILE A O 1
ATOM 727 N N . ILE A 1 98 ? -11.474 -0.877 16.770 1.00 43.97 98 ILE A N 1
ATOM 728 C CA . ILE A 1 98 ? -11.567 -1.325 15.373 1.00 43.97 98 ILE A CA 1
ATOM 729 C C . ILE A 1 98 ? -12.800 -2.214 15.293 1.00 43.97 98 ILE A C 1
ATOM 731 O O . ILE A 1 98 ? -12.747 -3.422 15.520 1.00 43.97 98 ILE A O 1
ATOM 735 N N . ARG A 1 99 ? -13.948 -1.601 15.001 1.00 39.47 99 ARG A N 1
ATOM 736 C CA . ARG A 1 99 ? -15.151 -2.356 14.657 1.00 39.47 99 ARG A CA 1
ATOM 737 C C . ARG A 1 99 ? -14.963 -2.872 13.231 1.00 39.47 99 ARG A C 1
ATOM 739 O O . ARG A 1 99 ? -15.071 -2.111 12.276 1.00 39.47 99 ARG A O 1
ATOM 746 N N . ARG A 1 100 ? -14.644 -4.160 13.093 1.00 38.25 100 ARG A N 1
ATOM 747 C CA . ARG A 1 100 ? -14.619 -4.872 11.808 1.00 38.25 100 ARG A CA 1
ATOM 748 C C . ARG A 1 100 ? -16.018 -4.781 11.190 1.00 38.25 100 ARG A C 1
ATOM 750 O O . ARG A 1 100 ? -16.937 -5.436 11.674 1.00 38.25 100 ARG A O 1
ATOM 757 N N . MET A 1 101 ? -16.203 -3.939 10.174 1.00 34.41 101 MET A N 1
ATOM 758 C CA . MET A 1 101 ? -17.430 -3.964 9.379 1.00 34.41 101 MET A CA 1
ATOM 759 C C . MET A 1 101 ? -17.352 -5.141 8.397 1.00 34.41 101 MET A C 1
ATOM 761 O O . MET A 1 101 ? -16.324 -5.298 7.734 1.00 34.41 101 MET A O 1
ATOM 765 N N . PRO A 1 102 ? -18.386 -5.996 8.308 1.00 33.06 102 PRO A N 1
ATOM 766 C CA . PRO A 1 102 ? -18.443 -7.013 7.270 1.00 33.06 102 PRO A CA 1
ATOM 767 C C . PRO A 1 102 ? -18.536 -6.317 5.910 1.00 33.06 102 PRO A C 1
ATOM 769 O O . PRO A 1 102 ? -19.382 -5.446 5.712 1.00 33.06 102 PRO A O 1
ATOM 772 N N . MET A 1 103 ? -17.664 -6.693 4.974 1.00 34.72 103 MET A N 1
ATOM 773 C CA . MET A 1 103 ? -17.845 -6.326 3.574 1.00 34.72 103 MET A CA 1
ATOM 774 C C . MET A 1 103 ? -19.066 -7.088 3.061 1.00 34.72 103 MET A C 1
ATOM 776 O O . MET A 1 103 ? -18.992 -8.289 2.806 1.00 34.72 103 MET A O 1
ATOM 780 N N . THR A 1 104 ? -20.211 -6.417 2.969 1.00 40.69 104 THR A N 1
ATOM 781 C CA . THR A 1 104 ? -21.331 -6.920 2.176 1.00 40.69 104 THR A CA 1
ATOM 782 C C . THR A 1 104 ? -20.862 -7.063 0.733 1.00 40.69 104 THR A C 1
ATOM 784 O O . THR A 1 104 ? -20.221 -6.157 0.199 1.00 40.69 104 THR A O 1
ATOM 787 N N . ALA A 1 105 ? -21.133 -8.228 0.144 1.00 39.25 105 ALA A N 1
ATOM 788 C CA . ALA A 1 105 ? -20.741 -8.578 -1.213 1.00 39.25 105 ALA A CA 1
ATOM 789 C C . ALA A 1 105 ? -21.104 -7.459 -2.202 1.00 39.25 105 ALA A C 1
ATOM 791 O O . ALA A 1 105 ? -22.201 -6.899 -2.144 1.00 39.25 105 ALA A O 1
ATOM 792 N N . ALA A 1 106 ? -20.168 -7.137 -3.096 1.00 40.84 106 ALA A N 1
ATOM 793 C CA . ALA A 1 106 ? -20.419 -6.214 -4.192 1.00 40.84 106 ALA A CA 1
ATOM 794 C C . ALA A 1 106 ? -21.583 -6.746 -5.051 1.00 40.84 106 ALA A C 1
ATOM 796 O O . ALA A 1 106 ? -21.629 -7.952 -5.313 1.00 40.84 106 ALA A O 1
ATOM 797 N N . PRO A 1 107 ? -22.522 -5.893 -5.493 1.00 34.12 107 PRO A N 1
ATOM 798 C CA . PRO A 1 107 ? -23.563 -6.323 -6.412 1.00 34.12 107 PRO A CA 1
ATOM 799 C C . PRO A 1 107 ? -22.925 -6.815 -7.716 1.00 34.12 107 PRO A C 1
ATOM 801 O O . PRO A 1 107 ? -22.073 -6.145 -8.301 1.00 34.12 107 PRO A O 1
ATOM 804 N N . THR A 1 108 ? -23.340 -8.000 -8.163 1.00 37.75 108 THR A N 1
ATOM 805 C CA . THR A 1 108 ? -22.979 -8.559 -9.466 1.00 37.75 108 THR A CA 1
ATOM 806 C C . THR A 1 108 ? -23.453 -7.606 -10.559 1.00 37.75 108 THR A C 1
ATOM 808 O O . THR A 1 108 ? -24.653 -7.475 -10.793 1.00 37.75 108 THR A O 1
ATOM 811 N N . ILE A 1 109 ? -22.518 -6.936 -11.231 1.00 38.88 109 ILE A N 1
ATOM 812 C CA . ILE A 1 109 ? -22.807 -6.199 -12.463 1.00 38.88 109 ILE A CA 1
ATOM 813 C C . ILE A 1 109 ? -23.031 -7.255 -13.557 1.00 38.88 109 ILE A C 1
ATOM 815 O O . ILE A 1 109 ? -22.111 -8.035 -13.817 1.00 38.88 109 ILE A O 1
ATOM 819 N N . PRO A 1 110 ? -24.219 -7.345 -14.182 1.00 36.34 110 PRO A N 1
ATOM 820 C CA . PRO A 1 110 ? -24.429 -8.285 -15.274 1.00 36.34 110 PRO A CA 1
ATOM 821 C C . PRO A 1 110 ? -23.500 -7.929 -16.438 1.00 36.34 110 PRO A C 1
ATOM 823 O O . PRO A 1 110 ? -23.382 -6.765 -16.826 1.00 36.34 110 PRO A O 1
ATOM 826 N N . ALA A 1 111 ? -22.819 -8.939 -16.980 1.00 44.47 111 ALA A N 1
ATOM 827 C CA . ALA A 1 111 ? -21.976 -8.792 -18.155 1.00 44.47 111 ALA A CA 1
ATOM 828 C C . ALA A 1 111 ? -22.840 -8.320 -19.330 1.00 44.47 111 ALA A C 1
ATOM 830 O O . ALA A 1 111 ? -23.704 -9.056 -19.806 1.00 44.47 111 ALA A O 1
ATOM 831 N N . ASN A 1 112 ? -22.620 -7.090 -19.793 1.00 41.81 112 ASN A N 1
ATOM 832 C CA . ASN A 1 112 ? -23.264 -6.610 -21.003 1.00 41.81 112 ASN A CA 1
ATOM 833 C C . ASN A 1 112 ? -22.525 -7.222 -22.203 1.00 41.81 112 ASN A C 1
ATOM 835 O O . ASN A 1 112 ? -21.478 -6.731 -22.624 1.00 41.81 112 ASN A O 1
ATOM 839 N N . VAL A 1 113 ? -23.039 -8.344 -22.711 1.00 50.47 113 VAL A N 1
ATOM 840 C CA . VAL A 1 113 ? -22.645 -8.892 -24.012 1.00 50.47 113 VAL A CA 1
ATOM 841 C C . VAL A 1 113 ? -23.286 -8.000 -25.074 1.00 50.47 113 VAL A C 1
ATOM 843 O O . VAL A 1 113 ? -24.436 -8.191 -25.454 1.00 50.47 113 VAL A O 1
ATOM 846 N N . GLY A 1 114 ? -22.538 -6.984 -25.502 1.00 36.53 114 GLY A N 1
ATOM 847 C CA . GLY A 1 114 ? -22.915 -6.057 -26.563 1.00 36.53 114 GLY A CA 1
ATOM 848 C C . GLY A 1 114 ? -21.794 -5.944 -27.590 1.00 36.53 114 GLY A C 1
ATOM 849 O O . GLY A 1 114 ? -20.787 -5.282 -27.369 1.00 36.53 114 GLY A O 1
ATOM 850 N N . THR A 1 115 ? -21.979 -6.627 -28.710 1.00 45.94 115 THR A N 1
ATOM 851 C CA . THR A 1 115 ? -21.224 -6.533 -29.965 1.00 45.94 115 THR A CA 1
ATOM 852 C C . THR A 1 115 ? -21.288 -5.134 -30.599 1.00 45.94 115 THR A C 1
ATOM 854 O O . THR A 1 115 ? -22.396 -4.682 -30.871 1.00 45.94 115 THR A O 1
ATOM 857 N N . ASN A 1 116 ? -20.139 -4.496 -30.886 1.00 34.84 116 ASN A N 1
ATOM 858 C CA . ASN A 1 116 ? -19.757 -3.773 -32.136 1.00 34.84 116 ASN A CA 1
ATOM 859 C C . ASN A 1 116 ? -18.503 -2.903 -31.872 1.00 34.84 116 ASN A C 1
ATOM 861 O O . ASN A 1 116 ? -18.498 -2.121 -30.934 1.00 34.84 116 ASN A O 1
ATOM 865 N N . GLN A 1 117 ? -17.358 -3.152 -32.515 1.00 33.78 117 GLN A N 1
ATOM 866 C CA . GLN A 1 117 ? -16.885 -2.616 -33.809 1.00 33.78 117 GLN A CA 1
ATOM 867 C C . GLN A 1 117 ? -16.420 -1.142 -33.837 1.00 33.78 117 GLN A C 1
ATOM 869 O O . GLN A 1 117 ? -17.190 -0.221 -33.588 1.00 33.78 117 GLN A O 1
ATOM 874 N N . SER A 1 118 ? -15.182 -1.002 -34.341 1.00 30.94 118 SER A N 1
ATOM 875 C CA . SER A 1 118 ? -14.552 0.111 -35.084 1.00 30.94 118 SER A CA 1
ATOM 876 C C . SER A 1 118 ? -14.137 1.420 -34.375 1.00 30.94 118 SER A C 1
ATOM 878 O O . SER A 1 118 ? -14.984 2.191 -33.932 1.00 30.94 118 SER A O 1
ATOM 880 N N . TRP A 1 119 ? -12.816 1.662 -34.499 1.00 35.81 119 TRP A N 1
ATOM 881 C CA . TRP A 1 119 ? -11.953 2.837 -34.239 1.00 35.81 119 TRP A CA 1
ATOM 882 C C . TRP A 1 119 ? -11.421 3.049 -32.819 1.00 35.81 119 TRP A C 1
ATOM 884 O O . TRP A 1 119 ? -12.192 3.419 -31.911 1.00 35.81 119 TRP A O 1
#